Protein AF-A0A661MU05-F1 (afdb_monomer_lite)

pLDDT: mean 86.28, std 19.14, range [30.47, 98.81]

Sequence (137 aa):
MRSSAAVHRDGEPRGRHLRGPANCQPGTPPVSVLVIHGTADETVLYDGEPGFSPGASEIVERSAAAAGCDPAAPTPLGSVDLVPAVDGEETDMVAYSTGCDE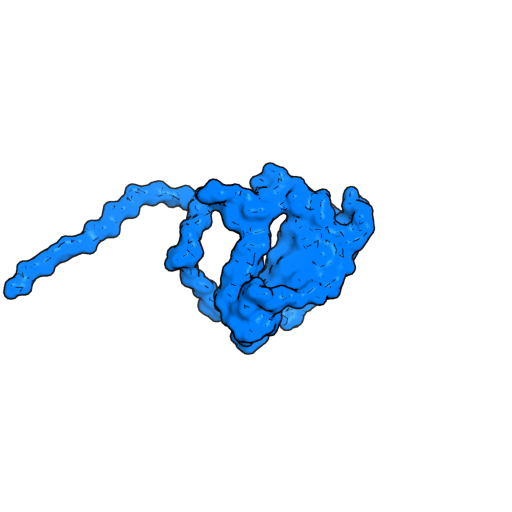GLDAELWTINDGGHIPFFTTDFADMTTDWLFRHTR

Foldseek 3Di:
DDDDDDDDDDDDDDDPAPPPPVVDQADVVHFAEEQEDECAAPPAHQCGDVRHGHHSLVVQLSSLVNQQFDSVDKDWPAFAAWAPVDDDSQWTKIKRPHRGDPLYIYMYTYRYNAYDDGPTDPVVVVVVVVVCVSRVD

Secondary structure (DSSP, 8-state):
--------------------GGG-PPPSS---EEEEEETT-SSS-TTEETTTEE-HHHHHHHHHHHTT--TT--EEEEEE---TTS-SS-EEEEE--SS-STT--EEEEEETT--SS----THHHHHHHHHHHH---

Structure (mmCIF, N/CA/C/O backbone):
data_AF-A0A661MU05-F1
#
_entry.id   AF-A0A661MU05-F1
#
loop_
_atom_site.group_PDB
_atom_site.id
_atom_site.type_symbol
_atom_site.label_atom_id
_atom_site.label_alt_id
_atom_site.label_comp_id
_atom_site.label_asym_id
_atom_site.label_entity_id
_atom_site.label_seq_id
_atom_site.pdbx_PDB_ins_code
_atom_site.Cartn_x
_atom_site.Cartn_y
_atom_site.Cartn_z
_atom_site.occupancy
_atom_site.B_iso_or_equiv
_atom_site.auth_seq_id
_atom_site.auth_comp_id
_atom_site.auth_asym_id
_atom_site.auth_atom_id
_atom_site.pdbx_PDB_model_num
ATOM 1 N N . MET A 1 1 ? -0.171 42.803 36.157 1.00 41.03 1 MET A N 1
ATOM 2 C CA . MET A 1 1 ? 1.009 42.616 35.288 1.00 41.03 1 MET A CA 1
ATOM 3 C C . MET A 1 1 ? 0.547 41.924 34.020 1.00 41.03 1 MET A C 1
ATOM 5 O O . MET A 1 1 ? 0.200 40.755 34.064 1.00 41.03 1 MET A O 1
ATOM 9 N N . ARG A 1 2 ? 0.408 42.683 32.930 1.00 41.81 2 ARG A N 1
ATOM 10 C CA . ARG A 1 2 ? 0.202 42.135 31.585 1.00 41.81 2 ARG A CA 1
ATOM 11 C C . ARG A 1 2 ? 1.591 41.911 30.992 1.00 41.81 2 ARG A C 1
ATOM 13 O O . ARG A 1 2 ? 2.406 42.824 31.075 1.00 41.81 2 ARG A O 1
ATOM 20 N N . SER A 1 3 ? 1.839 40.748 30.403 1.00 37.28 3 SER A N 1
ATOM 21 C CA . SER A 1 3 ? 2.916 40.584 29.429 1.00 37.28 3 SER A CA 1
ATOM 22 C C . SER A 1 3 ? 2.353 39.899 28.191 1.00 37.28 3 SER A C 1
ATOM 24 O O . SER A 1 3 ? 1.553 38.971 28.294 1.00 37.28 3 SER A O 1
ATOM 26 N N . SER A 1 4 ? 2.721 40.459 27.047 1.00 38.84 4 SER A N 1
ATOM 27 C CA . SER A 1 4 ? 2.250 40.158 25.700 1.00 38.84 4 SER A CA 1
ATOM 28 C C . SER A 1 4 ? 2.971 38.964 25.075 1.00 38.84 4 SER A C 1
ATOM 30 O O . SER A 1 4 ? 4.154 38.766 25.313 1.00 38.84 4 SER A O 1
ATOM 32 N N . ALA A 1 5 ? 2.217 38.279 24.211 1.00 37.97 5 ALA A N 1
ATOM 33 C CA . ALA A 1 5 ? 2.541 37.729 22.889 1.00 37.97 5 ALA A CA 1
ATOM 34 C C . ALA A 1 5 ? 3.899 37.045 22.617 1.00 37.97 5 ALA A C 1
ATOM 36 O O . ALA A 1 5 ? 4.952 37.671 22.650 1.00 37.97 5 ALA A O 1
ATOM 37 N N . ALA A 1 6 ? 3.809 35.834 22.059 1.00 30.47 6 ALA A N 1
ATOM 38 C CA . ALA A 1 6 ? 4.641 35.428 20.931 1.00 30.47 6 ALA A CA 1
ATOM 39 C C . ALA A 1 6 ? 3.718 34.892 19.826 1.00 30.47 6 ALA A C 1
ATOM 41 O O . ALA A 1 6 ? 3.187 33.789 19.892 1.00 30.47 6 ALA A O 1
ATOM 42 N N . VAL A 1 7 ? 3.479 35.743 18.832 1.00 42.47 7 VAL A N 1
ATOM 43 C CA . VAL A 1 7 ? 2.976 35.362 17.515 1.00 42.47 7 VAL A CA 1
ATOM 44 C C . VAL A 1 7 ? 4.175 34.778 16.769 1.00 42.47 7 VAL A C 1
ATOM 46 O O . VAL A 1 7 ? 5.113 35.520 16.489 1.00 42.47 7 VAL A O 1
ATOM 49 N N . HIS A 1 8 ? 4.172 33.483 16.451 1.00 31.55 8 HIS A N 1
ATOM 50 C CA . HIS A 1 8 ? 5.052 32.949 15.408 1.00 31.55 8 HIS A CA 1
ATOM 51 C C . HIS A 1 8 ? 4.282 32.971 14.092 1.00 31.55 8 HIS A C 1
ATOM 53 O O . HIS A 1 8 ? 3.411 32.147 13.821 1.00 31.55 8 HIS A O 1
ATOM 59 N N . ARG A 1 9 ? 4.548 34.028 13.324 1.00 45.81 9 ARG A N 1
ATOM 60 C CA . ARG A 1 9 ? 4.247 34.106 11.901 1.00 45.81 9 ARG A CA 1
ATOM 61 C C . ARG A 1 9 ? 5.487 33.608 11.179 1.00 45.81 9 ARG A C 1
ATOM 63 O O . ARG A 1 9 ? 6.390 34.406 10.959 1.00 45.81 9 ARG A O 1
ATOM 70 N N . ASP A 1 10 ? 5.475 32.350 10.771 1.00 46.78 10 ASP A N 1
ATOM 71 C CA . ASP A 1 10 ? 6.415 31.867 9.767 1.00 46.78 10 ASP A CA 1
ATOM 72 C C . ASP A 1 10 ? 5.668 31.790 8.439 1.00 46.78 10 ASP A C 1
ATOM 74 O O . ASP A 1 10 ? 4.826 30.923 8.196 1.00 46.78 10 ASP A O 1
ATOM 78 N N . GLY A 1 11 ? 5.915 32.805 7.612 1.00 47.34 11 GLY A N 1
ATOM 79 C CA . GLY A 1 11 ? 5.629 32.747 6.192 1.00 47.34 11 GLY A CA 1
ATOM 80 C C . GLY A 1 11 ? 6.723 31.930 5.517 1.00 47.34 11 GLY A C 1
ATOM 81 O O . GLY A 1 11 ? 7.849 32.393 5.439 1.00 47.34 11 GLY A O 1
ATOM 82 N N . GLU A 1 12 ? 6.367 30.753 5.013 1.00 43.03 12 GLU A N 1
ATOM 83 C CA . GLU A 1 12 ? 7.207 29.889 4.176 1.00 43.03 12 GLU A CA 1
ATOM 84 C C . GLU A 1 12 ? 6.300 29.370 3.038 1.00 43.03 12 GLU A C 1
ATOM 86 O O . GLU A 1 12 ? 5.118 29.082 3.288 1.00 43.03 12 GLU A O 1
ATOM 91 N N . PRO A 1 13 ? 6.759 29.334 1.772 1.00 39.66 13 PRO A N 1
ATOM 92 C CA . PRO A 1 13 ? 5.883 29.138 0.622 1.00 39.66 13 PRO A CA 1
ATOM 93 C C . PRO A 1 13 ? 5.209 27.761 0.640 1.00 39.66 13 PRO A C 1
ATOM 95 O O . PRO A 1 13 ? 5.776 26.757 1.061 1.00 39.66 13 PRO A O 1
ATOM 98 N N . ARG A 1 14 ? 3.961 27.714 0.157 1.00 44.12 14 ARG A N 1
ATOM 99 C CA . ARG A 1 14 ? 3.168 26.486 0.008 1.00 44.12 14 ARG A CA 1
ATOM 100 C C . ARG A 1 14 ? 3.757 25.596 -1.095 1.00 44.12 14 ARG A C 1
ATOM 102 O O . ARG A 1 14 ? 3.267 25.601 -2.219 1.00 44.12 14 ARG A O 1
ATOM 109 N N . GLY A 1 15 ? 4.809 24.851 -0.769 1.00 38.31 15 GLY A N 1
ATOM 110 C CA . GLY A 1 15 ? 5.290 23.696 -1.526 1.00 38.31 15 GLY A CA 1
ATOM 111 C C . GLY A 1 15 ? 4.721 22.401 -0.943 1.00 38.31 15 GLY A C 1
ATOM 112 O O . GLY A 1 15 ? 4.557 22.290 0.273 1.00 38.31 15 GLY A O 1
ATOM 113 N N . ARG A 1 16 ? 4.390 21.428 -1.803 1.00 47.66 16 ARG A N 1
ATOM 114 C CA . ARG A 1 16 ? 4.063 20.048 -1.408 1.00 47.66 16 ARG A CA 1
ATOM 115 C C . ARG A 1 16 ? 5.289 19.438 -0.732 1.00 47.66 16 ARG A C 1
ATOM 117 O O . ARG A 1 16 ? 6.167 18.901 -1.393 1.00 47.66 16 ARG A O 1
ATOM 124 N N . HIS A 1 17 ? 5.376 19.576 0.576 1.00 51.09 17 HIS A N 1
ATOM 125 C CA . HIS A 1 17 ? 6.249 18.766 1.406 1.00 51.09 17 HIS A CA 1
ATOM 126 C C . HIS A 1 17 ? 5.300 17.931 2.245 1.00 51.09 17 HIS A C 1
ATOM 128 O O . HIS A 1 17 ? 4.441 18.492 2.935 1.00 51.09 17 HIS A O 1
ATOM 134 N N . LEU A 1 18 ? 5.402 16.608 2.139 1.00 54.94 18 LEU A N 1
ATOM 135 C CA . LEU A 1 18 ? 4.779 15.703 3.094 1.00 54.94 18 LEU A CA 1
ATOM 136 C C . LEU A 1 18 ? 5.471 15.986 4.433 1.00 54.94 18 LEU A C 1
ATOM 138 O O . LEU A 1 18 ? 6.542 15.464 4.725 1.00 54.94 18 LEU A O 1
ATOM 142 N N . ARG A 1 19 ? 4.937 16.959 5.184 1.00 55.28 19 ARG A N 1
ATOM 143 C CA . ARG A 1 19 ? 5.466 17.377 6.486 1.00 55.28 19 ARG A CA 1
ATOM 144 C C . ARG A 1 19 ? 5.570 16.134 7.374 1.00 55.28 19 ARG A C 1
ATOM 146 O O . ARG A 1 19 ? 4.751 15.229 7.251 1.00 55.28 19 ARG A O 1
ATOM 153 N N . GLY A 1 20 ? 6.564 16.102 8.266 1.00 57.56 20 GLY A N 1
ATOM 154 C CA . GLY A 1 20 ? 6.752 14.977 9.188 1.00 57.56 20 GLY A CA 1
ATOM 155 C C . GLY A 1 20 ? 5.443 14.587 9.898 1.00 57.56 20 GLY A C 1
ATOM 156 O O . GLY A 1 20 ? 4.615 15.472 10.146 1.00 57.56 20 GLY A O 1
ATOM 157 N N . PRO A 1 21 ? 5.254 13.297 10.235 1.00 61.97 21 PRO A N 1
ATOM 158 C CA . PRO A 1 21 ? 3.953 12.710 10.581 1.00 61.97 21 PRO A CA 1
ATOM 159 C C . PRO A 1 21 ? 3.242 13.422 11.740 1.00 61.97 21 PRO A C 1
ATOM 161 O O . PRO A 1 21 ? 2.020 13.495 11.761 1.00 61.97 21 PRO A O 1
ATOM 164 N N . ALA A 1 22 ? 3.995 14.055 12.646 1.00 66.56 22 ALA A N 1
ATOM 165 C CA . ALA A 1 22 ? 3.465 14.850 13.755 1.00 66.56 22 ALA A CA 1
ATOM 166 C C . ALA A 1 22 ? 2.565 16.033 13.333 1.00 66.56 22 ALA A C 1
ATOM 168 O O . ALA A 1 22 ? 1.814 16.554 14.154 1.00 66.56 22 ALA A O 1
ATOM 169 N N . ASN A 1 23 ? 2.638 16.474 12.073 1.00 68.31 23 ASN A N 1
ATOM 170 C CA . ASN A 1 23 ? 1.830 17.579 11.551 1.00 68.31 23 ASN A CA 1
ATOM 171 C C . ASN A 1 23 ? 0.570 17.116 10.797 1.00 68.31 23 ASN A C 1
ATOM 173 O O . ASN A 1 23 ? -0.197 17.961 10.333 1.00 68.31 23 ASN A O 1
ATOM 177 N N . CYS A 1 24 ? 0.359 15.806 10.658 1.00 72.62 24 CYS A N 1
ATOM 178 C CA . CYS A 1 24 ? -0.808 15.221 10.008 1.00 72.62 24 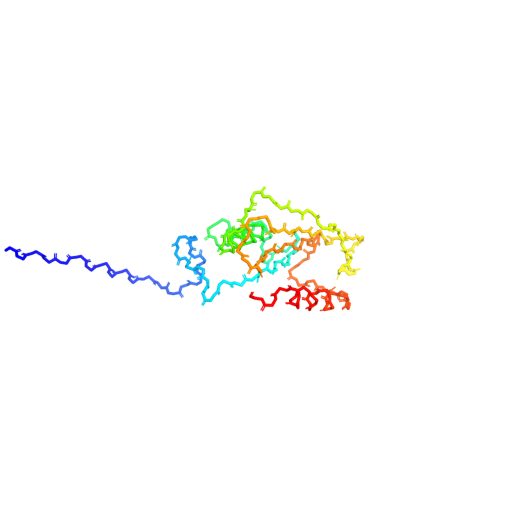CYS A CA 1
ATOM 179 C C . CYS A 1 24 ? -1.705 14.598 11.082 1.00 72.62 24 CYS A C 1
ATOM 181 O O . CYS A 1 24 ? -1.330 13.623 11.722 1.00 72.62 24 CYS A O 1
ATOM 183 N N . GLN A 1 25 ? -2.888 15.174 11.299 1.00 72.06 25 GLN A N 1
ATOM 184 C CA . GLN A 1 25 ? -3.928 14.499 12.075 1.00 72.06 25 GLN A CA 1
ATOM 185 C C . GLN A 1 25 ? -4.585 13.444 11.172 1.00 72.06 25 GLN A C 1
ATOM 187 O O . GLN A 1 25 ? -4.889 13.777 10.021 1.00 72.06 25 GLN A O 1
ATOM 192 N N . PRO A 1 26 ? -4.811 12.208 11.651 1.00 73.44 26 PRO A N 1
ATOM 193 C CA . PRO A 1 26 ? -5.624 11.235 10.935 1.00 73.44 26 PRO A CA 1
ATOM 194 C C . PRO A 1 26 ? -6.990 11.815 10.561 1.00 73.44 26 PRO A C 1
ATOM 196 O O . PRO A 1 26 ? -7.540 12.658 11.277 1.00 73.44 26 PRO A O 1
ATOM 199 N N . GLY A 1 27 ? -7.542 11.356 9.437 1.00 73.75 27 GLY A N 1
ATOM 200 C CA . GLY A 1 27 ? -8.925 11.664 9.080 1.00 73.75 27 GLY A CA 1
ATOM 201 C C . GLY A 1 27 ? -9.882 11.246 10.201 1.00 73.75 27 GLY A C 1
ATOM 202 O O . GLY A 1 27 ? -9.609 10.309 10.946 1.00 73.75 27 GLY A O 1
ATOM 203 N N . THR A 1 28 ? -10.993 11.968 10.359 1.00 80.06 28 THR A N 1
ATOM 204 C CA . THR A 1 28 ? -12.054 11.603 11.307 1.00 80.06 28 THR A CA 1
ATOM 205 C C . THR A 1 28 ? -13.400 11.580 10.566 1.00 80.06 28 THR A C 1
ATOM 207 O O . THR A 1 28 ? -13.826 12.639 10.096 1.00 80.06 28 THR A O 1
ATOM 210 N N . PRO A 1 29 ? -14.080 10.421 10.459 1.00 83.25 29 PRO A N 1
ATOM 211 C CA . PRO A 1 29 ? -13.635 9.112 10.949 1.00 83.25 29 PRO A CA 1
ATOM 212 C C . PRO A 1 29 ? -12.372 8.615 10.213 1.00 83.25 29 PRO A C 1
ATOM 214 O O . PRO A 1 29 ? -12.123 9.054 9.085 1.00 83.25 29 PRO A O 1
ATOM 217 N N . PRO A 1 30 ? -11.547 7.771 10.859 1.00 85.38 30 PRO A N 1
ATOM 218 C CA . PRO A 1 30 ? -10.474 7.067 10.165 1.00 85.38 30 PRO A CA 1
ATOM 219 C C . PRO A 1 30 ? -11.069 6.118 9.116 1.00 85.38 30 PRO A C 1
ATOM 221 O O . PRO A 1 30 ? -12.233 5.739 9.216 1.00 85.38 30 PRO A O 1
ATOM 224 N N . VAL A 1 31 ? -10.269 5.767 8.114 1.00 92.00 31 VAL A N 1
ATOM 225 C CA . VAL A 1 31 ? -10.660 4.881 7.009 1.00 92.00 31 VAL A CA 1
ATOM 226 C C . VAL A 1 31 ? -9.614 3.793 6.841 1.00 92.00 31 VAL A C 1
ATOM 228 O O . VAL A 1 31 ? -8.439 4.015 7.147 1.00 92.00 31 VAL A O 1
ATOM 231 N N . SER A 1 32 ? -10.032 2.651 6.305 1.00 95.69 32 SER A N 1
ATOM 232 C CA . SER A 1 32 ? -9.089 1.622 5.863 1.00 95.69 32 SER A CA 1
ATOM 233 C C . SER A 1 32 ? -8.281 2.101 4.653 1.00 95.69 32 SER A C 1
ATOM 235 O O . SER A 1 32 ? -8.785 2.872 3.830 1.00 95.69 32 SER A O 1
ATOM 237 N N . VAL A 1 33 ? -7.029 1.652 4.517 1.00 96.31 33 VAL A N 1
ATOM 238 C CA . VAL A 1 33 ? -6.143 2.078 3.416 1.00 96.31 33 VAL A CA 1
ATOM 239 C C . VAL A 1 33 ? -5.470 0.886 2.744 1.00 96.31 33 VAL A C 1
ATOM 241 O O . VAL A 1 33 ? -4.788 0.108 3.399 1.00 96.31 33 VAL A O 1
ATOM 244 N N . LEU A 1 34 ? -5.603 0.806 1.419 1.00 98.12 34 LEU A N 1
ATOM 245 C CA . LEU A 1 34 ? -4.836 -0.097 0.567 1.00 98.12 34 LEU A CA 1
ATOM 246 C C . LEU A 1 34 ? -3.751 0.697 -0.163 1.00 98.12 34 LEU A C 1
ATOM 248 O O . L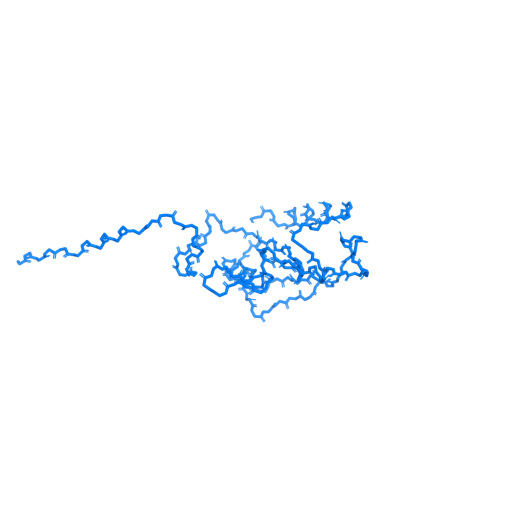EU A 1 34 ? -4.051 1.660 -0.874 1.00 98.12 34 LEU A O 1
ATOM 252 N N . VAL A 1 35 ? -2.497 0.286 0.005 1.00 98.19 35 VAL A N 1
ATOM 253 C CA . VAL A 1 35 ? -1.346 0.798 -0.743 1.00 98.19 35 VAL A CA 1
ATOM 254 C C . VAL A 1 35 ? -0.950 -0.244 -1.781 1.00 98.19 35 VAL A C 1
ATOM 256 O O . VAL A 1 35 ? -0.754 -1.403 -1.444 1.00 98.19 35 VAL A O 1
ATOM 259 N N . ILE A 1 36 ? -0.819 0.161 -3.042 1.00 98.50 36 ILE A N 1
ATOM 260 C CA . ILE A 1 36 ? -0.374 -0.711 -4.136 1.00 98.50 36 ILE A CA 1
ATOM 261 C C . ILE A 1 36 ? 0.795 -0.008 -4.814 1.00 98.50 36 ILE A C 1
ATOM 263 O O . ILE A 1 36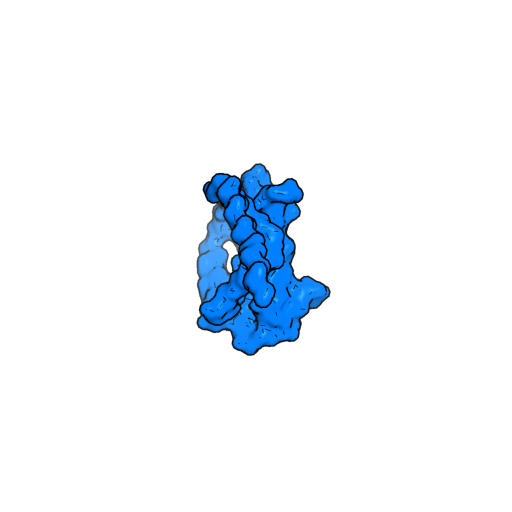 ? 0.618 1.113 -5.294 1.00 98.50 36 ILE A O 1
ATOM 267 N N . HIS A 1 37 ? 1.981 -0.617 -4.823 1.00 98.50 37 HIS A N 1
ATOM 268 C CA . HIS A 1 37 ? 3.190 0.054 -5.316 1.00 98.50 37 HIS A CA 1
ATOM 269 C C . HIS A 1 37 ? 4.177 -0.925 -5.949 1.00 98.50 37 HIS A C 1
ATOM 271 O O . HIS A 1 37 ? 4.362 -2.035 -5.454 1.00 98.50 37 HIS A O 1
ATOM 277 N N . GLY A 1 38 ? 4.823 -0.501 -7.036 1.00 98.31 38 GLY A N 1
ATOM 278 C CA . GLY A 1 38 ? 5.827 -1.295 -7.741 1.00 98.31 38 GLY A CA 1
ATOM 279 C C . GLY A 1 38 ? 7.249 -1.034 -7.253 1.00 98.31 38 GLY A C 1
ATOM 280 O O . GLY A 1 38 ? 7.637 0.117 -7.057 1.00 98.31 38 GLY A O 1
ATOM 281 N N . THR A 1 39 ? 8.048 -2.084 -7.061 1.00 98.56 39 THR A N 1
ATOM 282 C CA . THR A 1 39 ? 9.420 -1.942 -6.534 1.00 98.56 39 THR A CA 1
ATOM 283 C C . THR A 1 39 ? 10.400 -1.320 -7.535 1.00 98.56 39 THR A C 1
ATOM 285 O O . THR A 1 39 ? 11.425 -0.779 -7.126 1.00 98.56 39 THR A O 1
ATOM 288 N N . ALA A 1 40 ? 10.080 -1.352 -8.832 1.00 97.88 40 ALA A N 1
ATOM 289 C CA . ALA A 1 40 ? 10.857 -0.754 -9.917 1.00 97.88 40 ALA A CA 1
ATOM 290 C C . ALA A 1 40 ? 10.303 0.617 -10.364 1.00 97.88 40 ALA A C 1
ATOM 292 O O . ALA A 1 40 ? 10.570 1.078 -11.475 1.00 97.88 40 ALA A O 1
ATOM 293 N N . ASP A 1 41 ? 9.505 1.286 -9.526 1.00 97.94 41 ASP A N 1
ATOM 294 C CA . ASP A 1 41 ? 9.050 2.650 -9.786 1.00 97.94 41 ASP A CA 1
ATOM 295 C C . ASP A 1 41 ? 10.215 3.656 -9.702 1.00 97.94 41 ASP A C 1
ATOM 297 O O . ASP A 1 41 ? 10.705 3.998 -8.627 1.00 97.94 41 ASP A O 1
ATOM 301 N N . GLU A 1 42 ? 10.645 4.158 -10.861 1.00 96.38 42 GLU A N 1
ATOM 302 C CA . GLU A 1 42 ? 11.721 5.151 -10.988 1.00 96.38 42 GLU A CA 1
ATOM 303 C C . GLU A 1 42 ? 11.244 6.611 -10.833 1.00 96.38 42 GLU A C 1
ATOM 305 O O . GLU A 1 42 ? 12.053 7.538 -10.890 1.00 96.38 42 GLU A O 1
ATOM 310 N N . THR A 1 43 ? 9.936 6.848 -10.679 1.00 95.62 43 THR A N 1
ATOM 311 C CA . THR A 1 43 ? 9.342 8.194 -10.562 1.00 95.62 43 THR A CA 1
ATOM 312 C C . THR A 1 43 ? 8.933 8.512 -9.127 1.00 95.62 43 THR A C 1
ATOM 314 O O . THR A 1 43 ? 9.195 9.612 -8.639 1.00 95.62 43 THR A O 1
ATOM 317 N N . VAL A 1 44 ? 8.296 7.560 -8.446 1.00 95.44 44 VAL A N 1
ATOM 318 C CA . VAL A 1 44 ? 7.982 7.611 -7.016 1.00 95.44 44 VAL A CA 1
ATOM 319 C C . VAL A 1 44 ? 8.581 6.367 -6.385 1.00 95.44 44 VAL A C 1
ATOM 321 O O . VAL A 1 44 ? 8.002 5.287 -6.433 1.00 95.44 44 VAL A O 1
ATOM 324 N N . LEU A 1 45 ? 9.771 6.529 -5.814 1.00 97.62 45 LEU A N 1
ATOM 325 C CA . LEU A 1 45 ? 10.558 5.406 -5.318 1.00 97.62 45 LEU A CA 1
ATOM 326 C C . LEU A 1 45 ? 9.773 4.610 -4.272 1.00 97.62 45 LEU A C 1
ATOM 328 O O . LEU A 1 45 ? 9.229 5.191 -3.332 1.00 97.62 45 LEU A O 1
ATOM 332 N N . TYR A 1 46 ? 9.764 3.283 -4.411 1.00 98.25 46 TYR A N 1
ATOM 333 C CA . TYR A 1 46 ? 9.103 2.377 -3.467 1.00 98.25 46 TYR A CA 1
ATOM 334 C C . TYR A 1 46 ? 9.611 2.565 -2.031 1.00 98.25 46 TYR A C 1
ATOM 336 O O . TYR A 1 46 ? 8.818 2.654 -1.097 1.00 98.25 46 TYR A O 1
ATOM 344 N N . ASP A 1 47 ? 10.927 2.712 -1.860 1.00 97.62 47 ASP A N 1
ATOM 345 C CA . ASP A 1 47 ? 11.562 2.975 -0.560 1.00 97.62 47 ASP A CA 1
ATOM 346 C C . ASP A 1 47 ? 11.426 4.441 -0.104 1.00 97.62 47 ASP A C 1
ATOM 348 O O . ASP A 1 47 ? 11.855 4.811 0.991 1.00 97.62 47 ASP A O 1
ATOM 352 N N . GLY A 1 48 ? 10.817 5.287 -0.936 1.00 95.81 48 GLY A N 1
ATOM 353 C CA . GLY A 1 48 ? 10.745 6.724 -0.740 1.00 95.81 48 GLY A CA 1
ATOM 354 C C . GLY A 1 48 ? 12.057 7.433 -1.064 1.00 95.81 48 GLY A C 1
ATOM 355 O O . GLY A 1 48 ? 13.065 6.844 -1.456 1.00 95.81 48 GLY A O 1
ATOM 356 N N . GLU A 1 49 ? 12.041 8.749 -0.889 1.00 93.69 49 GLU A N 1
ATOM 357 C CA . GLU A 1 49 ? 13.214 9.602 -1.057 1.00 93.69 49 GLU A CA 1
ATOM 358 C C . GLU A 1 49 ? 13.411 10.429 0.222 1.00 93.69 49 GLU A C 1
ATOM 360 O O . GLU A 1 49 ? 12.545 11.247 0.564 1.00 93.69 49 GLU A O 1
ATOM 365 N N . PRO A 1 50 ? 14.534 10.254 0.949 1.00 87.88 50 PRO A N 1
ATOM 366 C CA . PRO A 1 50 ? 14.774 10.941 2.211 1.00 87.88 50 PRO A CA 1
ATOM 367 C C . PRO A 1 50 ? 14.601 12.461 2.113 1.00 87.88 50 PRO A C 1
ATOM 369 O O . PRO A 1 50 ? 15.282 13.144 1.354 1.00 87.88 50 PRO A O 1
ATOM 372 N N . GLY A 1 51 ? 13.697 13.004 2.929 1.00 84.56 51 GLY A N 1
ATOM 373 C CA . GLY A 1 51 ? 13.387 14.437 2.949 1.00 84.56 51 GLY A CA 1
ATOM 374 C C . GLY A 1 51 ? 12.397 14.900 1.875 1.00 84.56 51 GLY A C 1
ATOM 375 O O . GLY A 1 51 ? 11.997 16.064 1.905 1.00 84.56 51 GLY A O 1
ATOM 376 N N . PHE A 1 52 ? 11.957 14.011 0.981 1.00 86.19 52 PHE A N 1
ATOM 377 C CA . PHE A 1 52 ? 11.001 14.321 -0.080 1.00 86.19 52 PHE A CA 1
ATOM 378 C C . PHE A 1 52 ? 9.709 13.498 0.024 1.00 86.19 52 PHE A C 1
ATOM 380 O O . PHE A 1 52 ? 8.622 14.081 0.072 1.00 86.19 52 PHE A O 1
ATOM 387 N N . SER A 1 53 ? 9.809 12.168 0.123 1.00 88.56 53 SER A N 1
ATOM 388 C CA . SER A 1 53 ? 8.651 11.270 0.211 1.00 88.56 53 SER A CA 1
ATOM 389 C C . SER A 1 53 ? 8.916 10.045 1.101 1.00 88.56 53 SER A C 1
ATOM 391 O O . SER A 1 53 ? 10.042 9.548 1.112 1.00 88.56 53 SER A O 1
ATOM 393 N N . PRO A 1 54 ? 7.916 9.572 1.871 1.00 92.69 54 PRO A N 1
ATOM 394 C CA . PRO A 1 54 ? 7.986 8.276 2.541 1.00 92.69 54 PRO A CA 1
ATOM 395 C C . PRO A 1 54 ? 7.859 7.138 1.521 1.00 92.69 54 PRO A C 1
ATOM 397 O O . PRO A 1 54 ? 7.249 7.324 0.466 1.00 92.69 54 PRO A O 1
ATOM 400 N N . GLY A 1 55 ? 8.395 5.968 1.862 1.00 96.62 55 GLY A N 1
ATOM 401 C CA . GLY A 1 55 ? 8.212 4.749 1.072 1.00 96.62 55 GLY A CA 1
ATOM 402 C C . GLY A 1 55 ? 6.831 4.117 1.249 1.00 96.62 55 GLY A C 1
ATOM 403 O O . GLY A 1 55 ? 6.085 4.468 2.164 1.00 96.62 55 GLY A O 1
ATOM 404 N N . ALA A 1 56 ? 6.496 3.153 0.393 1.00 97.94 56 ALA A N 1
ATOM 405 C CA . ALA A 1 56 ? 5.216 2.445 0.408 1.00 97.94 56 ALA A CA 1
ATOM 406 C C . ALA A 1 56 ? 4.962 1.722 1.743 1.00 97.94 56 ALA A C 1
ATOM 408 O O . ALA A 1 56 ? 3.874 1.845 2.310 1.00 97.94 56 ALA A O 1
ATOM 409 N N . SER A 1 57 ? 5.984 1.046 2.285 1.00 97.50 57 SER A N 1
ATOM 410 C CA . SER A 1 57 ? 5.934 0.402 3.608 1.00 97.50 57 SER A CA 1
ATOM 411 C C . SER A 1 57 ? 5.675 1.412 4.726 1.00 97.50 57 SER A C 1
ATOM 413 O O . SER A 1 57 ? 4.778 1.237 5.545 1.00 97.50 57 SER A O 1
ATOM 415 N N . GLU A 1 58 ? 6.386 2.537 4.715 1.00 95.69 58 GLU A N 1
ATOM 416 C CA . GLU A 1 58 ? 6.183 3.591 5.705 1.00 95.69 58 GLU A CA 1
ATOM 417 C C . GLU A 1 58 ? 4.774 4.206 5.607 1.00 95.69 58 GLU A C 1
ATOM 419 O O . GLU A 1 58 ? 4.173 4.548 6.628 1.00 95.69 58 GLU A O 1
ATOM 424 N N . ILE A 1 59 ? 4.223 4.357 4.398 1.00 94.75 59 ILE A N 1
ATOM 425 C CA . ILE A 1 59 ? 2.857 4.859 4.202 1.00 94.75 59 ILE A CA 1
ATOM 426 C C . ILE A 1 59 ? 1.840 3.893 4.816 1.00 94.75 59 ILE A C 1
ATOM 428 O O . ILE A 1 59 ? 1.013 4.343 5.613 1.00 94.75 59 ILE A O 1
ATOM 432 N N . VAL A 1 60 ? 1.901 2.596 4.491 1.00 97.31 60 VAL A N 1
ATOM 433 C CA . VAL A 1 60 ? 0.930 1.622 5.019 1.00 97.31 60 VAL A CA 1
ATOM 434 C C . VAL A 1 60 ? 1.049 1.474 6.537 1.00 97.31 60 VAL A C 1
ATOM 436 O O . VAL A 1 60 ? 0.031 1.442 7.217 1.00 97.31 60 VAL A O 1
ATOM 439 N N . GLU A 1 61 ? 2.261 1.494 7.100 1.00 96.19 61 GLU A N 1
ATOM 440 C CA . GLU A 1 61 ? 2.479 1.395 8.549 1.00 96.19 61 GLU A CA 1
ATOM 441 C C . GLU A 1 61 ? 1.909 2.608 9.292 1.00 96.19 61 GLU A C 1
ATOM 443 O O . GLU A 1 61 ? 1.295 2.476 10.354 1.00 96.19 61 GLU A O 1
ATOM 448 N N . ARG A 1 62 ? 2.063 3.810 8.723 1.00 93.19 62 ARG A N 1
ATOM 449 C CA . ARG A 1 62 ? 1.437 5.024 9.263 1.00 93.19 62 ARG A CA 1
ATO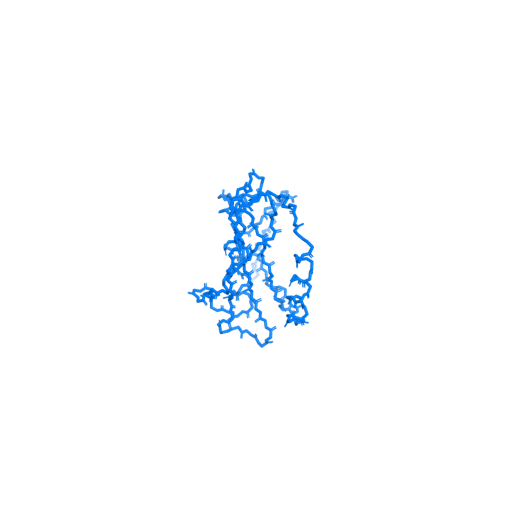M 450 C C . ARG A 1 62 ? -0.086 4.951 9.183 1.00 93.19 62 ARG A C 1
ATOM 452 O O . ARG A 1 62 ? -0.750 5.398 10.117 1.00 93.19 62 ARG A O 1
ATOM 459 N N . SER A 1 63 ? -0.637 4.403 8.101 1.00 93.56 63 SER A N 1
ATOM 460 C CA . SER A 1 63 ? -2.079 4.181 7.958 1.00 93.56 63 SER A CA 1
ATOM 461 C C . SER A 1 63 ? -2.603 3.146 8.954 1.00 93.56 63 SER A C 1
ATOM 463 O O . SER A 1 63 ? -3.594 3.419 9.625 1.00 93.56 63 SER A O 1
ATOM 465 N N . ALA A 1 64 ? -1.899 2.027 9.132 1.00 95.56 64 ALA A N 1
ATOM 466 C CA . ALA A 1 64 ? -2.200 1.005 10.130 1.00 95.56 64 ALA A CA 1
ATOM 467 C C . ALA A 1 64 ? -2.226 1.609 11.542 1.00 95.56 64 ALA A C 1
ATOM 469 O O . ALA A 1 64 ? -3.216 1.484 12.260 1.00 95.56 64 ALA A O 1
ATOM 470 N N . ALA A 1 65 ? -1.187 2.362 11.915 1.00 93.75 65 ALA A N 1
ATOM 471 C CA . ALA A 1 65 ? -1.129 3.034 13.210 1.00 93.75 65 ALA A CA 1
ATOM 472 C C . ALA A 1 65 ? -2.267 4.057 13.396 1.00 93.75 65 ALA A C 1
ATOM 474 O O . ALA A 1 65 ? -2.821 4.183 14.488 1.00 93.75 65 ALA A O 1
ATOM 475 N N . ALA A 1 66 ? -2.641 4.784 12.338 1.00 91.50 66 ALA A N 1
ATOM 476 C CA . ALA A 1 66 ? -3.767 5.717 12.367 1.00 91.50 66 ALA A CA 1
ATOM 477 C C . ALA A 1 66 ? -5.132 5.018 12.510 1.00 91.50 66 ALA A C 1
ATOM 479 O O . ALA A 1 66 ? -6.060 5.624 13.043 1.00 91.50 66 ALA A O 1
ATOM 480 N N . ALA A 1 67 ? -5.238 3.764 12.066 1.00 92.88 67 ALA A N 1
ATOM 481 C CA . ALA A 1 67 ? -6.392 2.884 12.241 1.00 92.88 67 ALA A CA 1
ATOM 482 C C . ALA A 1 67 ? -6.377 2.106 13.578 1.00 92.88 67 ALA A C 1
ATOM 484 O O . ALA A 1 67 ? -7.224 1.242 13.803 1.00 92.88 67 ALA A O 1
ATOM 485 N N . GLY A 1 68 ? -5.413 2.382 14.464 1.00 93.50 68 GLY A N 1
ATOM 486 C CA . GLY A 1 68 ? -5.261 1.705 15.756 1.00 93.50 68 GLY A CA 1
ATOM 487 C C . GLY A 1 68 ? -4.559 0.345 15.686 1.00 93.50 68 GLY A C 1
ATOM 488 O O . GLY A 1 68 ? -4.362 -0.286 16.718 1.00 93.50 68 GLY A O 1
ATOM 489 N N . CYS A 1 69 ? -4.154 -0.100 14.499 1.00 96.12 69 CYS A N 1
ATOM 490 C CA . CYS A 1 69 ? -3.494 -1.383 14.294 1.00 96.12 69 CYS A CA 1
ATOM 491 C C . CYS A 1 69 ? -2.050 -1.381 14.826 1.00 96.12 69 CYS A C 1
ATOM 493 O O . CYS A 1 69 ? -1.417 -0.332 14.959 1.00 96.12 69 CYS A O 1
ATOM 495 N N . ASP A 1 70 ? -1.502 -2.571 15.075 1.00 97.31 70 ASP A N 1
ATOM 496 C CA . ASP A 1 70 ? -0.085 -2.786 15.365 1.00 97.31 70 ASP A CA 1
ATOM 497 C C . ASP A 1 70 ? 0.726 -2.874 14.053 1.00 97.31 70 ASP A C 1
ATOM 499 O O . ASP A 1 70 ? 0.673 -3.903 13.368 1.00 97.31 70 ASP A O 1
ATOM 503 N N . PRO A 1 71 ? 1.509 -1.838 13.690 1.00 96.44 71 PRO A N 1
ATOM 504 C CA . PRO A 1 71 ? 2.303 -1.844 12.463 1.00 96.44 71 PRO A CA 1
ATOM 505 C C . PRO A 1 71 ? 3.456 -2.859 12.500 1.00 96.44 71 PRO A C 1
ATOM 507 O O . PRO A 1 71 ? 4.031 -3.167 11.462 1.00 96.44 71 PRO A O 1
ATOM 510 N N . ALA A 1 72 ? 3.816 -3.400 13.668 1.00 97.00 72 ALA A N 1
ATOM 511 C CA . ALA A 1 72 ? 4.876 -4.398 13.782 1.00 97.00 72 ALA A CA 1
ATOM 512 C C . ALA A 1 72 ? 4.386 -5.838 13.539 1.00 97.00 72 ALA A C 1
ATOM 514 O O . ALA A 1 72 ? 5.198 -6.766 13.568 1.00 97.00 72 ALA A O 1
ATOM 515 N N . ALA A 1 73 ? 3.083 -6.040 13.307 1.00 96.00 73 ALA A N 1
ATOM 516 C CA . ALA A 1 73 ? 2.466 -7.358 13.171 1.00 96.00 73 ALA A CA 1
ATOM 517 C C . ALA A 1 73 ? 1.715 -7.563 11.833 1.00 96.00 73 ALA A C 1
ATOM 519 O O . ALA A 1 73 ? 0.534 -7.931 11.856 1.00 96.00 73 ALA A O 1
ATOM 520 N N . PRO A 1 74 ? 2.362 -7.358 10.663 1.00 97.56 74 PRO A N 1
ATOM 521 C CA . PRO A 1 74 ? 1.743 -7.664 9.379 1.00 97.56 74 PRO A CA 1
ATOM 522 C C . PRO A 1 74 ? 1.544 -9.175 9.199 1.00 97.56 74 PRO A C 1
ATOM 524 O O . PRO A 1 74 ? 2.382 -9.990 9.591 1.00 97.56 74 PRO A O 1
ATOM 527 N N . THR A 1 75 ? 0.443 -9.549 8.554 1.00 98.31 75 THR A N 1
ATOM 528 C CA . THR A 1 75 ? 0.108 -10.931 8.196 1.00 98.31 75 THR A CA 1
ATOM 529 C C . THR A 1 75 ? 0.217 -11.111 6.681 1.00 98.31 75 THR A C 1
ATOM 531 O O . THR A 1 75 ? -0.510 -10.438 5.950 1.00 98.31 75 THR A O 1
ATOM 534 N N . PRO A 1 76 ? 1.085 -12.010 6.180 1.00 98.19 76 PRO A N 1
ATOM 535 C CA . PRO A 1 76 ? 1.139 -12.335 4.757 1.00 98.19 76 PRO A CA 1
ATOM 536 C C . PRO A 1 76 ? -0.168 -12.968 4.272 1.00 98.19 76 PRO A C 1
ATOM 538 O O . PRO A 1 76 ? -0.674 -13.900 4.902 1.00 98.19 76 PRO A O 1
ATOM 541 N N . LEU A 1 77 ? -0.679 -12.495 3.136 1.00 97.88 77 LEU A N 1
ATOM 542 C CA . LEU A 1 77 ? -1.886 -13.016 2.487 1.00 97.88 77 LEU A CA 1
ATOM 543 C C . LEU A 1 77 ? -1.582 -13.900 1.264 1.00 97.88 77 LEU A C 1
ATOM 545 O O . LEU A 1 77 ? -2.490 -14.535 0.730 1.00 97.88 77 LEU A O 1
ATOM 549 N N . GLY A 1 78 ? -0.313 -13.980 0.858 1.00 98.19 78 GLY A N 1
ATOM 550 C CA . GLY A 1 78 ? 0.133 -14.663 -0.357 1.00 98.19 78 GLY A CA 1
ATOM 551 C C . GLY A 1 78 ? 0.422 -13.677 -1.487 1.00 98.19 78 GLY A C 1
ATOM 552 O O . GLY A 1 78 ? 0.513 -12.472 -1.245 1.00 98.19 78 GLY A O 1
ATOM 553 N N . SER A 1 79 ? 0.562 -14.206 -2.699 1.00 98.19 79 SER A N 1
ATOM 554 C CA . SER A 1 79 ? 0.939 -13.442 -3.889 1.00 98.19 79 SER A CA 1
ATOM 555 C C . SER A 1 79 ? -0.050 -13.701 -5.025 1.00 98.19 79 SER A C 1
ATOM 557 O O . SER A 1 79 ? -0.697 -14.750 -5.056 1.00 98.19 79 SER A O 1
ATOM 559 N N . VAL A 1 80 ? -0.203 -12.738 -5.931 1.00 97.88 80 VAL A N 1
ATOM 560 C CA . VAL A 1 80 ? -1.089 -12.821 -7.103 1.00 97.88 80 VAL A CA 1
ATOM 561 C C . VAL A 1 80 ? -0.418 -12.233 -8.343 1.00 97.88 80 VAL A C 1
ATOM 563 O O . VAL A 1 80 ? 0.441 -11.361 -8.230 1.00 97.88 80 VAL A O 1
ATOM 566 N N . ASP A 1 81 ? -0.829 -12.705 -9.519 1.00 97.44 81 ASP A N 1
ATOM 567 C CA . ASP A 1 81 ? -0.420 -12.167 -10.823 1.00 97.44 81 ASP A CA 1
ATOM 568 C C . ASP A 1 81 ? -1.388 -11.049 -11.243 1.00 97.44 81 ASP A C 1
ATOM 570 O O . ASP A 1 81 ? -2.572 -11.291 -11.511 1.00 97.44 81 ASP A O 1
ATOM 574 N N . LEU A 1 82 ? -0.909 -9.804 -11.240 1.00 97.19 82 LEU A N 1
ATOM 575 C CA . LEU A 1 82 ? -1.697 -8.617 -11.581 1.00 97.19 82 LEU A CA 1
ATOM 576 C C . LEU A 1 82 ? -1.113 -7.829 -12.750 1.00 97.19 82 LEU A C 1
ATOM 578 O O . LEU A 1 82 ? -1.830 -7.002 -13.315 1.00 97.19 82 LEU A O 1
ATOM 582 N N . VAL A 1 83 ? 0.143 -8.048 -13.128 1.00 97.50 83 VAL A N 1
ATOM 583 C CA . VAL A 1 83 ? 0.868 -7.287 -14.145 1.00 97.50 83 VAL A CA 1
ATOM 584 C C . VAL A 1 83 ? 1.454 -8.255 -15.173 1.00 97.50 83 VAL A C 1
ATOM 586 O O . VAL A 1 83 ? 2.577 -8.718 -15.007 1.00 97.50 83 VAL A O 1
ATOM 589 N N . PRO A 1 84 ? 0.797 -8.451 -16.334 1.00 95.62 84 PRO A N 1
ATOM 590 C CA . PRO A 1 84 ? 1.204 -9.459 -17.323 1.00 95.62 84 PRO A CA 1
ATOM 591 C C . PRO A 1 84 ? 2.595 -9.262 -17.940 1.00 95.62 84 PRO A C 1
ATOM 593 O O . PRO A 1 84 ? 3.068 -10.108 -18.693 1.00 95.62 84 PRO A O 1
ATOM 596 N N . ALA A 1 85 ? 3.196 -8.087 -17.742 1.00 94.25 85 ALA A N 1
ATOM 597 C CA . ALA A 1 85 ? 4.538 -7.769 -18.217 1.00 94.25 85 ALA A CA 1
ATOM 598 C C . ALA A 1 85 ? 5.644 -8.239 -17.254 1.00 94.25 85 ALA A C 1
ATOM 600 O O . ALA A 1 85 ? 6.819 -8.133 -17.604 1.00 94.25 85 ALA A O 1
ATOM 601 N N . VAL A 1 86 ? 5.273 -8.717 -16.066 1.00 94.69 86 VAL A N 1
ATOM 602 C CA . VAL A 1 86 ? 6.158 -9.293 -15.057 1.00 94.69 86 VAL A CA 1
ATOM 603 C C . VAL A 1 86 ? 5.811 -10.776 -14.937 1.00 94.69 86 VAL A C 1
ATOM 605 O O . VAL A 1 86 ? 4.645 -11.148 -14.971 1.00 94.69 86 VAL A O 1
ATOM 608 N N . ASP A 1 87 ? 6.822 -11.637 -14.871 1.00 92.00 87 ASP A N 1
ATOM 609 C CA . ASP A 1 87 ? 6.603 -13.083 -14.834 1.00 92.00 87 ASP A CA 1
ATOM 610 C C . ASP A 1 87 ? 6.279 -13.565 -13.408 1.00 92.00 87 ASP A C 1
ATOM 612 O O . ASP A 1 87 ? 7.052 -13.326 -12.479 1.00 92.00 87 ASP A O 1
ATOM 616 N N . GLY A 1 88 ? 5.225 -14.373 -13.266 1.00 94.06 88 GLY A N 1
ATOM 617 C CA . GLY A 1 88 ? 4.897 -15.088 -12.027 1.00 94.06 88 GLY A CA 1
ATOM 618 C C . GLY A 1 88 ? 3.735 -14.468 -11.253 1.00 94.06 88 GLY A C 1
ATOM 619 O O . GLY A 1 88 ? 2.965 -13.707 -11.806 1.00 94.06 88 GLY A O 1
ATOM 620 N N . GLU A 1 89 ? 3.582 -14.848 -9.982 1.00 95.75 89 GLU A N 1
ATOM 621 C CA . GLU A 1 89 ? 2.670 -14.176 -9.044 1.00 95.75 89 GLU A CA 1
ATOM 622 C C . GLU A 1 89 ? 3.455 -13.050 -8.358 1.00 95.75 89 GLU A C 1
ATOM 624 O O . GLU A 1 89 ? 3.985 -13.221 -7.261 1.00 95.75 89 GLU A O 1
ATOM 629 N N . GLU A 1 90 ? 3.637 -11.935 -9.059 1.00 97.81 90 GLU A N 1
ATOM 630 C CA . GLU A 1 90 ? 4.584 -10.881 -8.690 1.00 97.81 90 GLU A CA 1
ATOM 631 C C . GLU A 1 90 ? 4.084 -9.940 -7.595 1.00 97.81 90 GLU A C 1
ATOM 633 O O . GLU A 1 90 ? 4.889 -9.215 -7.007 1.00 97.81 90 GLU A O 1
ATOM 638 N N . THR A 1 91 ? 2.780 -9.911 -7.317 1.00 98.62 91 THR A N 1
ATOM 639 C CA . THR A 1 91 ? 2.214 -8.993 -6.329 1.00 98.62 91 THR A CA 1
ATOM 640 C C . THR A 1 91 ? 2.060 -9.669 -4.973 1.00 98.62 91 THR A C 1
ATOM 642 O O . THR A 1 91 ? 1.091 -10.392 -4.747 1.00 98.62 91 THR A O 1
ATOM 645 N N . ASP A 1 92 ? 2.983 -9.395 -4.052 1.00 98.69 92 ASP A N 1
ATOM 646 C CA . ASP A 1 92 ? 2.923 -9.858 -2.664 1.00 98.69 92 ASP A CA 1
ATOM 647 C C . ASP A 1 92 ? 1.957 -9.004 -1.839 1.00 98.69 92 ASP A C 1
ATOM 649 O O . ASP A 1 92 ? 2.003 -7.776 -1.893 1.00 98.69 92 ASP A O 1
ATOM 653 N N . MET A 1 93 ? 1.112 -9.635 -1.023 1.00 98.69 93 MET A N 1
ATOM 654 C CA . MET A 1 93 ? 0.116 -8.940 -0.204 1.00 98.69 93 MET A CA 1
ATOM 655 C C . MET A 1 93 ? 0.342 -9.174 1.291 1.00 98.69 93 MET A C 1
ATOM 657 O O . MET A 1 93 ? 0.509 -10.310 1.749 1.00 98.69 93 MET A O 1
ATOM 661 N N . VAL A 1 94 ? 0.285 -8.096 2.074 1.00 98.69 94 VAL A N 1
ATOM 662 C CA . VAL A 1 94 ? 0.309 -8.136 3.543 1.00 98.69 94 VAL A CA 1
ATOM 663 C C . VAL A 1 94 ? -0.824 -7.295 4.129 1.00 98.69 94 VAL A C 1
ATOM 665 O O . VAL A 1 94 ? -1.120 -6.214 3.622 1.00 98.69 94 VAL A O 1
ATOM 668 N N . ALA A 1 95 ? -1.425 -7.779 5.218 1.00 98.19 95 ALA A N 1
ATOM 669 C CA . ALA A 1 95 ? -2.467 -7.078 5.970 1.00 98.19 95 ALA A CA 1
ATOM 670 C C . ALA A 1 95 ? -2.016 -6.693 7.377 1.00 98.19 95 ALA A C 1
ATOM 672 O O . ALA A 1 95 ? -1.301 -7.443 8.044 1.00 98.19 95 ALA A O 1
ATOM 673 N N . TYR A 1 96 ? -2.490 -5.547 7.851 1.00 97.94 96 TYR A N 1
ATOM 674 C CA . TYR A 1 96 ? -2.233 -4.995 9.173 1.00 97.94 96 TYR A CA 1
ATOM 675 C C . TYR A 1 96 ? -3.527 -4.976 9.983 1.00 97.94 96 TYR A C 1
ATOM 677 O O . TYR A 1 96 ? -4.023 -3.918 10.341 1.00 97.94 96 TYR A O 1
ATOM 685 N N . SER A 1 97 ? -4.042 -6.157 10.322 1.00 95.38 97 SER A N 1
ATOM 686 C CA . SER A 1 97 ? -5.353 -6.314 10.967 1.00 95.38 97 SER A CA 1
ATOM 687 C C . SER A 1 97 ? -5.286 -6.505 12.494 1.00 95.38 97 SER A C 1
ATOM 689 O O . SER A 1 97 ? -6.304 -6.698 13.166 1.00 95.38 97 SER A O 1
ATOM 691 N N . THR A 1 98 ? -4.083 -6.546 13.075 1.00 96.44 98 THR A N 1
ATOM 692 C CA . THR A 1 98 ? -3.887 -6.845 14.502 1.00 96.44 98 THR A CA 1
ATOM 693 C C . THR A 1 98 ? -4.105 -5.596 15.346 1.00 96.44 98 THR A C 1
ATOM 695 O O . THR A 1 98 ? -3.393 -4.614 15.184 1.00 96.44 98 THR A O 1
ATOM 698 N N . GLY A 1 99 ? -5.041 -5.642 16.298 1.00 94.88 99 GLY A N 1
ATOM 699 C CA . GLY A 1 99 ? -5.241 -4.566 17.278 1.00 94.88 99 GLY A CA 1
ATOM 700 C C . GLY A 1 99 ? -5.987 -3.331 16.765 1.00 94.88 99 GLY A C 1
ATOM 701 O O . GLY A 1 99 ? -6.151 -2.394 17.536 1.00 94.88 99 GLY A O 1
ATOM 702 N N . CYS A 1 100 ? -6.460 -3.350 15.517 1.00 94.94 100 CYS A N 1
ATOM 703 C CA . CYS A 1 100 ? -7.161 -2.236 14.884 1.00 94.94 100 CYS A CA 1
ATOM 704 C C . CYS A 1 100 ? -8.450 -1.824 15.603 1.00 94.94 100 CYS A C 1
ATOM 706 O O . CYS A 1 100 ? -9.122 -2.640 16.247 1.00 94.94 100 CYS A O 1
ATOM 708 N N . ASP A 1 101 ? -8.841 -0.565 15.399 1.00 93.38 101 ASP A N 1
ATOM 709 C CA . ASP A 1 101 ? -10.185 -0.095 15.721 1.00 93.38 101 ASP A CA 1
ATOM 710 C C . ASP A 1 101 ? -11.247 -0.852 14.897 1.00 93.38 101 ASP A C 1
ATOM 712 O O . ASP A 1 101 ? -10.987 -1.411 13.828 1.00 93.38 101 ASP A O 1
ATOM 716 N N . GLU A 1 102 ? -12.482 -0.892 15.408 1.00 90.50 102 GLU A N 1
ATOM 717 C CA . GLU A 1 102 ? -13.527 -1.778 14.888 1.00 90.50 102 GLU A CA 1
ATOM 718 C C . GLU A 1 102 ? -13.883 -1.516 13.412 1.00 90.50 102 GLU A C 1
ATOM 720 O O . GLU A 1 102 ? -14.622 -0.586 13.071 1.00 90.50 102 GLU A O 1
ATOM 725 N N . GLY A 1 103 ? -13.473 -2.450 12.552 1.00 88.50 103 GLY A N 1
ATOM 726 C CA . GLY A 1 103 ? -13.781 -2.448 11.124 1.00 88.50 103 GLY A CA 1
ATOM 727 C C . GLY A 1 103 ? -12.817 -1.624 10.275 1.00 88.50 103 GLY A C 1
ATOM 728 O O . GLY A 1 103 ? -13.170 -1.306 9.143 1.00 88.50 103 GLY A O 1
ATOM 729 N N . LEU A 1 104 ? -11.641 -1.290 10.811 1.00 93.88 104 LEU A N 1
ATOM 730 C CA . LEU A 1 104 ? -10.538 -0.715 10.051 1.00 93.88 104 LEU A CA 1
ATOM 731 C C . LEU A 1 104 ? -9.447 -1.754 9.790 1.00 93.88 104 LEU A C 1
ATOM 733 O O . LEU A 1 104 ? -9.229 -2.647 10.609 1.00 93.88 104 LEU A O 1
ATOM 737 N N . ASP A 1 105 ? -8.749 -1.589 8.672 1.00 94.69 105 ASP A N 1
ATOM 738 C CA . ASP A 1 105 ? -7.565 -2.365 8.301 1.00 94.69 105 ASP A CA 1
ATOM 739 C C . ASP A 1 105 ? -6.627 -1.511 7.427 1.00 94.69 105 ASP A C 1
ATOM 741 O O . ASP A 1 105 ? -7.008 -0.454 6.905 1.00 94.69 105 ASP A O 1
ATOM 745 N N . ALA A 1 106 ? -5.400 -1.974 7.233 1.00 97.44 106 ALA A N 1
ATOM 746 C CA . ALA A 1 106 ? -4.516 -1.474 6.196 1.00 97.44 106 ALA A CA 1
ATOM 747 C C . ALA A 1 106 ? -3.839 -2.636 5.466 1.00 97.44 106 ALA A C 1
ATOM 749 O O . ALA A 1 106 ? -3.428 -3.617 6.077 1.00 97.44 106 ALA A O 1
ATOM 750 N N . GLU A 1 107 ? -3.676 -2.510 4.155 1.00 98.50 107 GLU A N 1
ATOM 751 C CA . GLU A 1 107 ? -3.009 -3.519 3.333 1.00 98.50 107 GLU A CA 1
ATOM 752 C C . GLU A 1 107 ? -1.953 -2.882 2.433 1.00 98.50 107 GLU A C 1
ATOM 754 O O . GLU A 1 107 ? -2.101 -1.746 1.974 1.00 98.50 107 GLU A O 1
ATOM 759 N N . LEU A 1 108 ? -0.885 -3.635 2.172 1.00 98.75 108 LEU A N 1
ATOM 760 C CA . LEU A 1 108 ? 0.125 -3.302 1.173 1.00 98.75 108 LEU A CA 1
ATOM 761 C C . LEU A 1 108 ? 0.229 -4.436 0.164 1.00 98.75 108 LEU A C 1
ATOM 763 O O . LEU A 1 108 ? 0.451 -5.588 0.537 1.00 98.75 108 LEU A O 1
ATOM 767 N N . TRP A 1 109 ? 0.069 -4.080 -1.106 1.00 98.69 109 TRP A N 1
ATOM 768 C CA . TRP A 1 109 ? 0.282 -4.943 -2.257 1.00 98.69 109 TRP A CA 1
ATOM 769 C C . TRP A 1 109 ? 1.540 -4.465 -2.991 1.00 98.69 109 TRP A C 1
ATOM 771 O O . TRP A 1 109 ? 1.556 -3.404 -3.625 1.00 98.69 109 TRP A O 1
ATOM 781 N N . THR A 1 110 ? 2.613 -5.234 -2.866 1.00 98.81 110 THR A N 1
ATOM 782 C CA . THR A 1 110 ? 3.927 -4.938 -3.434 1.00 98.81 110 THR A CA 1
ATOM 783 C C . THR A 1 110 ? 4.083 -5.666 -4.756 1.00 98.81 110 THR A C 1
ATOM 785 O O . THR A 1 110 ? 4.178 -6.887 -4.775 1.00 98.81 110 THR A O 1
ATOM 788 N N . ILE A 1 111 ? 4.143 -4.920 -5.857 1.00 98.62 111 ILE A N 1
ATOM 789 C CA . ILE A 1 111 ? 4.360 -5.477 -7.196 1.00 98.62 111 ILE A CA 1
ATOM 790 C C . ILE A 1 111 ? 5.871 -5.598 -7.407 1.00 98.62 111 ILE A C 1
ATOM 792 O O . ILE A 1 111 ? 6.545 -4.609 -7.723 1.00 98.62 111 ILE A O 1
ATOM 796 N N . ASN A 1 112 ? 6.412 -6.794 -7.200 1.00 98.50 112 ASN A N 1
ATOM 797 C CA . ASN A 1 112 ? 7.828 -7.069 -7.412 1.00 98.50 112 ASN A CA 1
ATOM 798 C C . ASN A 1 112 ? 8.192 -6.820 -8.880 1.00 98.50 112 ASN A C 1
ATOM 800 O O . ASN A 1 112 ? 7.488 -7.254 -9.783 1.00 98.50 112 ASN A O 1
ATOM 804 N N . ASP A 1 113 ? 9.259 -6.058 -9.111 1.00 97.88 113 ASP A N 1
ATOM 805 C CA . ASP A 1 113 ? 9.716 -5.602 -10.431 1.00 97.88 113 ASP A CA 1
ATOM 806 C C . ASP A 1 113 ? 8.677 -4.768 -11.223 1.00 97.88 113 ASP A C 1
ATOM 808 O O . ASP A 1 113 ? 8.868 -4.460 -12.402 1.00 97.88 113 ASP A O 1
ATOM 812 N N . GLY A 1 114 ? 7.594 -4.329 -10.569 1.00 97.50 114 GLY A N 1
ATOM 813 C CA . GLY A 1 114 ? 6.569 -3.459 -11.143 1.00 97.50 114 GLY A CA 1
ATOM 814 C C . GLY A 1 114 ? 7.003 -1.992 -11.224 1.00 97.50 114 GLY A C 1
ATOM 815 O O . GLY A 1 114 ? 7.644 -1.473 -10.313 1.00 97.50 114 GLY A O 1
ATOM 816 N N . GLY A 1 115 ? 6.631 -1.300 -12.305 1.00 96.75 115 GLY A N 1
ATOM 817 C CA . GLY A 1 115 ? 6.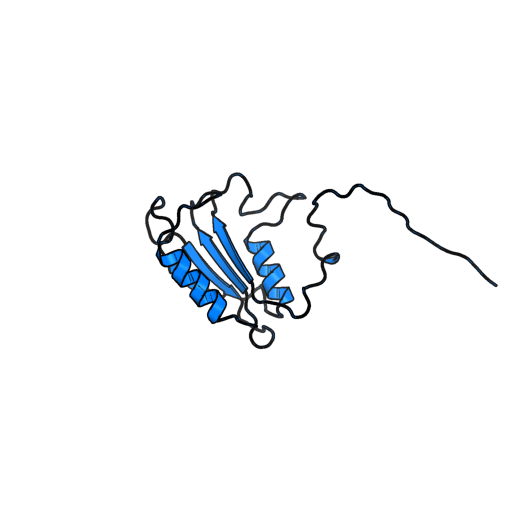976 0.112 -12.534 1.00 96.75 115 GLY A CA 1
ATOM 818 C C . GLY A 1 115 ? 5.947 1.131 -12.014 1.00 96.75 115 GLY A C 1
ATOM 819 O O . GLY A 1 115 ? 4.971 0.780 -11.358 1.00 96.75 115 GLY A O 1
ATOM 820 N N . HIS A 1 116 ? 6.135 2.407 -12.383 1.00 96.50 116 HIS A N 1
ATOM 821 C CA . HIS A 1 116 ? 5.317 3.545 -11.916 1.00 96.50 116 HIS A CA 1
ATOM 822 C C . HIS A 1 116 ? 3.831 3.486 -12.308 1.00 96.50 116 HIS A C 1
ATOM 824 O O . HIS A 1 116 ? 2.960 3.988 -11.601 1.00 96.50 116 HIS A O 1
ATOM 830 N N . ILE A 1 117 ? 3.531 2.917 -13.477 1.00 95.44 117 ILE A N 1
ATOM 831 C CA . ILE A 1 117 ? 2.171 2.825 -14.023 1.00 95.44 117 ILE A CA 1
ATOM 832 C C . ILE A 1 117 ? 1.991 1.399 -14.546 1.00 95.44 117 ILE A C 1
ATOM 834 O O . ILE A 1 117 ? 2.180 1.160 -15.743 1.00 95.44 117 ILE A O 1
ATOM 838 N N . PRO A 1 118 ? 1.702 0.430 -13.663 1.00 93.62 118 PRO A N 1
ATOM 839 C CA . PRO A 1 118 ? 1.520 -0.949 -14.078 1.00 93.62 118 PRO A CA 1
ATOM 840 C C . PRO A 1 118 ? 0.328 -1.082 -15.029 1.00 93.62 118 PRO A C 1
ATOM 842 O O . PRO A 1 118 ? -0.728 -0.477 -14.831 1.00 93.62 118 PRO A O 1
ATOM 845 N N . PHE A 1 119 ? 0.492 -1.894 -16.071 1.00 95.12 119 PHE A N 1
ATOM 846 C CA . PHE A 1 119 ? -0.620 -2.314 -16.916 1.00 95.12 119 PHE A CA 1
ATOM 847 C C . PHE A 1 119 ? -1.250 -3.550 -16.291 1.00 95.12 119 PHE A C 1
ATOM 849 O O . PHE A 1 119 ? -0.740 -4.653 -16.459 1.00 95.12 119 PHE A O 1
ATOM 856 N N . PHE A 1 120 ? -2.329 -3.342 -15.545 1.00 97.00 120 PHE A N 1
ATOM 857 C CA . PHE A 1 120 ? -2.966 -4.404 -14.781 1.00 97.00 120 PHE A CA 1
ATOM 858 C C . PHE A 1 120 ? -3.777 -5.392 -15.637 1.00 97.00 120 PHE A C 1
ATOM 860 O O . PHE A 1 120 ? -4.287 -5.042 -16.708 1.00 97.00 120 PHE A O 1
ATOM 867 N N . THR A 1 121 ? -3.947 -6.613 -15.125 1.00 95.56 121 THR A N 1
ATOM 868 C CA . THR A 1 121 ? -4.963 -7.578 -15.572 1.00 95.56 121 THR A CA 1
ATOM 869 C C . THR A 1 121 ? -6.379 -7.050 -15.312 1.00 95.56 121 THR A C 1
ATOM 871 O O . THR A 1 121 ? -6.591 -6.068 -14.597 1.00 95.56 121 THR A O 1
ATOM 874 N N . THR A 1 122 ? -7.389 -7.715 -15.881 1.00 93.94 122 THR A N 1
ATOM 875 C CA . THR A 1 122 ? -8.796 -7.426 -15.551 1.00 93.94 122 THR A CA 1
ATOM 876 C C . THR A 1 122 ? -9.120 -7.700 -14.085 1.00 93.94 122 THR A C 1
ATOM 878 O O . THR A 1 122 ? -9.955 -7.005 -13.510 1.00 93.94 122 THR A O 1
ATOM 881 N N . ASP A 1 123 ? -8.424 -8.660 -13.479 1.00 94.94 123 ASP A N 1
ATOM 882 C CA . ASP A 1 123 ? -8.688 -9.143 -12.124 1.00 94.94 123 ASP A CA 1
ATOM 883 C C . ASP A 1 123 ? -8.350 -8.082 -11.070 1.00 94.94 123 ASP A C 1
ATOM 885 O O . ASP A 1 123 ? -8.989 -8.024 -10.022 1.00 94.94 123 ASP A O 1
ATOM 889 N N . PHE A 1 124 ? -7.425 -7.163 -11.374 1.00 96.75 124 PHE A N 1
ATOM 890 C CA . PHE A 1 124 ? -7.097 -6.030 -10.506 1.00 96.75 124 PHE A CA 1
ATOM 891 C C . PHE A 1 124 ? -8.327 -5.203 -10.113 1.00 96.75 124 PHE A C 1
ATOM 893 O O . PHE A 1 124 ? -8.476 -4.810 -8.952 1.00 96.75 124 PHE A O 1
ATOM 900 N N . ALA A 1 125 ? -9.222 -4.929 -11.068 1.00 96.00 125 ALA A N 1
ATOM 901 C CA . ALA A 1 125 ? -10.412 -4.126 -10.805 1.00 96.00 125 ALA A CA 1
ATOM 902 C C . ALA A 1 125 ? -11.374 -4.849 -9.854 1.00 96.00 125 ALA A C 1
ATOM 904 O O . ALA A 1 125 ? -11.893 -4.230 -8.923 1.00 96.00 125 ALA A O 1
ATOM 905 N N . ASP A 1 126 ? -11.565 -6.153 -10.053 1.00 96.88 126 ASP A N 1
ATOM 906 C CA . ASP A 1 126 ? -12.422 -6.982 -9.208 1.00 96.88 126 ASP A CA 1
ATOM 907 C C . ASP A 1 126 ? -11.824 -7.119 -7.802 1.00 96.88 126 ASP A C 1
ATOM 909 O O . ASP A 1 126 ? -12.509 -6.873 -6.810 1.00 96.88 126 ASP A O 1
ATOM 913 N N . MET A 1 127 ? -10.522 -7.395 -7.694 1.00 97.31 127 MET A N 1
ATOM 914 C CA . MET A 1 127 ? -9.838 -7.555 -6.409 1.00 97.31 127 MET A CA 1
ATOM 915 C C . MET A 1 127 ? -9.835 -6.276 -5.570 1.00 97.31 127 MET A C 1
ATOM 917 O O . MET A 1 127 ? -10.131 -6.324 -4.375 1.00 97.31 127 MET A O 1
ATOM 921 N N . THR A 1 128 ? -9.523 -5.126 -6.174 1.00 96.69 128 THR A N 1
ATOM 922 C CA . THR A 1 128 ? -9.521 -3.839 -5.457 1.00 96.69 128 THR A CA 1
ATOM 923 C C . THR A 1 128 ? -10.932 -3.397 -5.079 1.00 96.69 128 THR A C 1
ATOM 925 O O . THR A 1 128 ? -11.145 -2.877 -3.985 1.00 96.69 128 THR A O 1
ATOM 928 N N . THR A 1 129 ? -11.921 -3.651 -5.936 1.00 96.38 129 THR A N 1
ATOM 929 C CA . THR A 1 129 ? -13.329 -3.359 -5.637 1.00 96.38 129 THR A CA 1
ATOM 930 C C . THR A 1 129 ? -13.847 -4.239 -4.505 1.00 96.38 129 THR A C 1
ATOM 932 O O . THR A 1 129 ? -14.468 -3.735 -3.567 1.00 96.38 129 THR A O 1
ATOM 935 N N . ASP A 1 130 ? -13.550 -5.536 -4.537 1.00 96.44 130 ASP A N 1
ATOM 936 C CA . ASP A 1 130 ? -13.889 -6.437 -3.443 1.00 96.44 130 ASP A CA 1
ATOM 937 C C . ASP A 1 130 ? -13.192 -6.027 -2.143 1.00 96.44 130 ASP A C 1
ATOM 939 O O . ASP A 1 130 ? -13.807 -6.079 -1.077 1.00 96.44 130 ASP A O 1
ATOM 943 N N . TRP A 1 131 ? -11.928 -5.593 -2.214 1.00 96.62 131 TRP A N 1
ATOM 944 C CA . TRP A 1 131 ? -11.215 -5.062 -1.056 1.00 96.62 131 TRP A CA 1
ATOM 945 C C . TRP A 1 131 ? -11.956 -3.857 -0.462 1.00 96.62 131 TRP A C 1
ATOM 947 O O . TRP A 1 131 ? -12.249 -3.853 0.732 1.00 96.62 131 TRP A O 1
ATOM 957 N N . LEU A 1 132 ? -12.368 -2.891 -1.288 1.00 95.00 132 LEU A N 1
ATOM 958 C CA . LEU A 1 132 ? -13.148 -1.731 -0.840 1.00 95.00 132 LEU A CA 1
ATOM 959 C C . LEU A 1 132 ? -14.486 -2.137 -0.198 1.00 95.00 132 LEU A C 1
ATOM 961 O O . LEU A 1 132 ? -14.878 -1.572 0.822 1.00 95.00 132 LEU A O 1
ATOM 965 N N . PHE A 1 133 ? -15.188 -3.131 -0.754 1.00 94.44 133 PHE A N 1
ATOM 966 C CA . PHE A 1 133 ? -16.458 -3.614 -0.196 1.00 94.44 133 PHE A CA 1
ATOM 967 C C . PHE A 1 133 ? -16.309 -4.420 1.095 1.00 94.44 133 PHE A C 1
ATOM 969 O O . PHE A 1 133 ? -17.252 -4.482 1.886 1.00 94.44 133 PHE A O 1
ATOM 976 N N . ARG A 1 134 ? -15.148 -5.031 1.335 1.00 93.25 134 ARG A N 1
ATOM 977 C CA . ARG A 1 134 ? -14.841 -5.667 2.623 1.00 93.25 134 ARG A CA 1
ATOM 978 C C . ARG A 1 134 ? -14.477 -4.637 3.702 1.00 93.25 134 ARG A C 1
ATOM 980 O O . ARG A 1 134 ? -14.669 -4.928 4.879 1.00 93.25 134 ARG A O 1
ATOM 987 N N . HIS A 1 135 ? -14.067 -3.429 3.304 1.00 92.12 135 HIS A N 1
ATOM 988 C CA . HIS A 1 135 ? -13.557 -2.365 4.177 1.00 92.12 135 HIS A CA 1
ATOM 989 C C . HIS A 1 135 ? -14.371 -1.058 4.076 1.00 92.12 135 HIS A C 1
ATOM 991 O O . HIS A 1 135 ? -13.830 0.028 3.895 1.00 92.12 135 HIS A O 1
ATOM 997 N N . THR A 1 136 ? -15.701 -1.137 4.182 1.00 83.62 136 THR A N 1
ATOM 998 C CA . THR A 1 136 ? -16.614 0.004 3.934 1.00 83.62 136 THR A CA 1
ATOM 999 C C . THR A 1 136 ? -16.712 1.037 5.065 1.00 83.62 136 THR A C 1
ATOM 1001 O O . THR A 1 136 ? -17.616 1.877 5.027 1.00 83.62 136 THR A O 1
ATOM 1004 N N . ARG A 1 137 ? -15.895 0.927 6.115 1.00 66.00 137 ARG A N 1
ATOM 1005 C CA . ARG A 1 137 ? -15.937 1.823 7.278 1.00 66.00 137 ARG A CA 1
ATOM 1006 C C . ARG A 1 137 ? -14.848 2.885 7.212 1.00 66.00 137 ARG A C 1
ATOM 1008 O O . ARG A 1 137 ? -13.704 2.545 6.834 1.00 66.00 137 ARG A O 1
#

Radius of gyration: 18.68 Å; chains: 1; bounding box: 31×58×54 Å